Protein AF-W1Y3B0-F1 (afdb_monomer_lite)

Organism: NCBI:txid408170

Foldseek 3Di:
DCCCVPPLVVQLVVCVVVVADSVLSNQQSVLVCLLPDPQVQLCVQQNPPSSNVSNVLSVVCVVVVGRRDPVSVVSVVVSVVVCVVSVNPSPPDD

Radius of gyration: 13.0 Å; chains: 1; bounding box: 30×25×32 Å

InterPro domains:
  IPR002736 Triphosphoribosyl-dephospho-CoA protein [PF01874] (1-94)
  IPR002736 Triphosphoribosyl-dephospho-CoA protein [PTHR30201] (1-94)

Structure (mmCIF, N/CA/C/O backbone):
data_AF-W1Y3B0-F1
#
_entry.id   AF-W1Y3B0-F1
#
loop_
_atom_site.group_PDB
_atom_site.id
_atom_site.type_symbol
_atom_site.label_atom_id
_atom_site.label_alt_id
_atom_site.label_comp_id
_atom_site.label_asym_id
_atom_site.label_entity_id
_atom_site.label_seq_id
_atom_site.pdbx_PDB_ins_code
_atom_site.Cartn_x
_atom_site.Cartn_y
_atom_site.Cartn_z
_atom_site.occupancy
_atom_site.B_iso_or_equiv
_atom_site.auth_seq_id
_atom_site.auth_comp_id
_atom_site.auth_asym_id
_atom_site.auth_atom_id
_atom_site.pdbx_PDB_model_num
ATOM 1 N N . TYR A 1 1 ? -3.983 15.580 -9.452 1.00 55.81 1 TYR A N 1
ATOM 2 C CA . TYR A 1 1 ? -4.046 14.566 -8.378 1.00 55.81 1 TYR A CA 1
ATOM 3 C C . TYR A 1 1 ? -5.414 13.863 -8.285 1.00 55.81 1 TYR A C 1
ATOM 5 O O . TYR A 1 1 ? -5.994 13.825 -7.207 1.00 55.81 1 TYR A O 1
ATOM 13 N N . PRO A 1 2 ? -5.956 13.270 -9.367 1.00 67.12 2 PRO A N 1
ATOM 14 C CA . PRO A 1 2 ? -7.253 12.583 -9.298 1.00 67.12 2 PRO A CA 1
ATOM 15 C C . PRO A 1 2 ? -7.208 11.284 -8.474 1.00 67.12 2 PRO A C 1
ATOM 17 O O . PRO A 1 2 ? -8.147 11.016 -7.741 1.00 67.12 2 PRO A O 1
ATOM 20 N N . LEU A 1 3 ? -6.109 10.516 -8.519 1.00 68.75 3 LEU A N 1
ATOM 21 C CA . LEU A 1 3 ? -5.966 9.264 -7.752 1.00 68.75 3 LEU A CA 1
ATOM 22 C C . LEU A 1 3 ? -6.043 9.483 -6.233 1.00 68.75 3 LEU A C 1
ATOM 24 O O . LEU A 1 3 ? -6.725 8.745 -5.527 1.00 68.75 3 LEU A O 1
ATOM 28 N N . VAL A 1 4 ? -5.390 10.535 -5.736 1.00 70.25 4 VAL A N 1
ATOM 29 C CA . VAL A 1 4 ? -5.390 10.855 -4.302 1.00 70.25 4 VAL A CA 1
ATOM 30 C C . VAL A 1 4 ? -6.779 11.294 -3.837 1.00 70.25 4 VAL A C 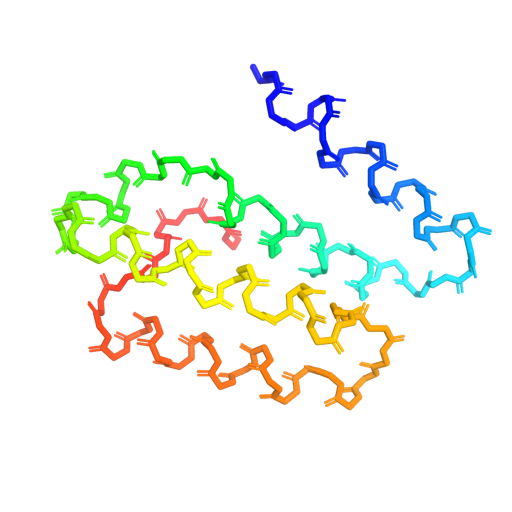1
ATOM 32 O O . VAL A 1 4 ? -7.265 10.819 -2.818 1.00 70.25 4 VAL A O 1
ATOM 35 N N . ILE A 1 5 ? -7.433 12.169 -4.603 1.00 70.50 5 ILE A N 1
ATOM 36 C CA . ILE A 1 5 ? -8.725 12.759 -4.226 1.00 70.50 5 ILE A CA 1
ATOM 37 C C . ILE A 1 5 ? -9.872 11.753 -4.384 1.00 70.50 5 ILE A C 1
ATOM 39 O O . ILE A 1 5 ? -10.762 11.716 -3.542 1.00 70.50 5 ILE A O 1
ATOM 43 N N . ASN A 1 6 ? -9.851 10.928 -5.433 1.00 77.38 6 ASN A N 1
ATOM 44 C CA . ASN A 1 6 ? -10.971 10.044 -5.761 1.00 77.38 6 ASN A CA 1
ATOM 45 C C . ASN A 1 6 ? -10.858 8.650 -5.136 1.00 77.38 6 ASN A C 1
ATOM 47 O O . ASN A 1 6 ? -11.875 7.975 -5.009 1.00 77.38 6 ASN A O 1
ATOM 51 N N . HIS A 1 7 ? -9.650 8.204 -4.773 1.00 79.19 7 HIS A N 1
ATOM 52 C CA . HIS A 1 7 ? -9.435 6.848 -4.260 1.00 79.19 7 HIS A CA 1
ATOM 53 C C . HIS A 1 7 ? -8.754 6.845 -2.894 1.00 79.19 7 HIS A C 1
ATOM 55 O O . HIS A 1 7 ? -9.324 6.317 -1.946 1.00 79.19 7 HIS A O 1
ATOM 61 N N . ALA A 1 8 ? -7.581 7.468 -2.761 1.00 83.12 8 ALA A N 1
ATOM 62 C CA . ALA A 1 8 ? -6.797 7.358 -1.529 1.00 83.12 8 ALA A CA 1
ATOM 63 C C . ALA A 1 8 ? -7.467 8.032 -0.321 1.00 83.12 8 ALA A C 1
ATOM 65 O O . ALA A 1 8 ? -7.610 7.415 0.729 1.00 83.12 8 ALA A O 1
ATOM 66 N N . LEU A 1 9 ? -7.914 9.283 -0.467 1.00 85.19 9 LEU A N 1
ATOM 67 C CA . LEU A 1 9 ? -8.521 10.033 0.632 1.00 85.19 9 LEU A CA 1
ATOM 68 C C . LEU A 1 9 ? -9.869 9.436 1.086 1.00 85.19 9 LEU A C 1
ATOM 70 O O . LEU A 1 9 ? -10.030 9.237 2.290 1.00 85.19 9 L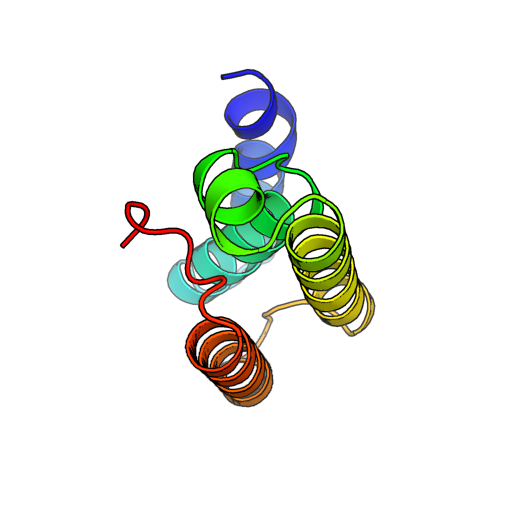EU A O 1
ATOM 74 N N . PRO A 1 10 ? -10.819 9.092 0.191 1.00 89.69 10 PRO A N 1
ATOM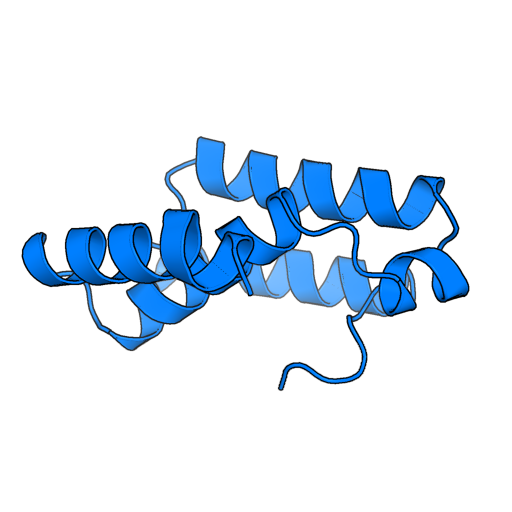 75 C CA . PRO A 1 10 ? -12.052 8.419 0.599 1.00 89.69 10 PRO A CA 1
ATOM 76 C C . PRO A 1 10 ? -11.797 7.072 1.280 1.00 89.69 10 PRO A C 1
ATOM 78 O O . PRO A 1 10 ? -12.468 6.749 2.259 1.00 89.69 10 PRO A O 1
ATOM 81 N N . HIS A 1 11 ? -10.813 6.305 0.799 1.00 90.25 11 HIS A N 1
ATOM 82 C CA . HIS A 1 11 ? -10.441 5.020 1.393 1.00 90.25 11 HIS A CA 1
ATOM 83 C C . HIS A 1 11 ? -9.877 5.197 2.804 1.00 90.25 11 HIS A C 1
ATOM 85 O O . HIS A 1 11 ? -10.371 4.577 3.740 1.00 90.25 11 HIS A O 1
ATOM 91 N N . TYR A 1 12 ? -8.932 6.121 2.981 1.00 93.06 12 TYR A N 1
ATOM 92 C CA . TYR A 1 12 ? -8.368 6.458 4.287 1.00 93.06 12 TYR A CA 1
ATOM 93 C C . TYR A 1 12 ? -9.443 6.885 5.294 1.00 93.06 12 TYR A C 1
ATOM 95 O O . TYR A 1 12 ? -9.513 6.344 6.395 1.00 93.06 12 TYR A O 1
ATOM 103 N N . LEU A 1 13 ? -10.324 7.812 4.902 1.00 92.50 13 LEU A N 1
ATOM 104 C CA . LEU A 1 13 ? -11.413 8.283 5.763 1.00 92.50 13 LEU A CA 1
ATOM 105 C C . LEU A 1 13 ? -12.384 7.155 6.131 1.00 92.50 13 LEU A C 1
ATOM 107 O O . LEU A 1 13 ? -12.831 7.094 7.271 1.00 92.50 13 LEU A O 1
ATOM 111 N N . THR A 1 14 ? -12.668 6.244 5.198 1.00 93.44 14 THR A N 1
ATOM 112 C CA . THR A 1 14 ? -13.516 5.070 5.459 1.00 93.44 14 THR A CA 1
ATOM 113 C C . THR A 1 14 ? -12.899 4.157 6.519 1.00 93.44 14 THR A C 1
ATOM 115 O O . THR A 1 14 ? -13.604 3.679 7.402 1.00 93.44 14 THR A O 1
ATOM 118 N N . LEU A 1 15 ? -11.585 3.929 6.468 1.00 93.75 15 LEU A N 1
ATOM 119 C CA . LEU A 1 15 ? -10.889 3.105 7.459 1.00 93.75 15 LEU A CA 1
ATOM 120 C C . LEU A 1 15 ? -10.866 3.761 8.844 1.00 93.75 15 LEU A C 1
ATOM 122 O O . LEU A 1 15 ? -11.057 3.078 9.849 1.00 93.75 15 LEU A O 1
ATOM 126 N N . LEU A 1 16 ? -10.682 5.082 8.900 1.00 95.12 16 LEU A N 1
ATOM 127 C CA . LEU A 1 16 ? -10.774 5.826 10.157 1.00 95.12 16 LEU A CA 1
ATOM 128 C C . LEU A 1 16 ? -12.183 5.766 10.760 1.00 95.12 16 LEU A C 1
ATOM 1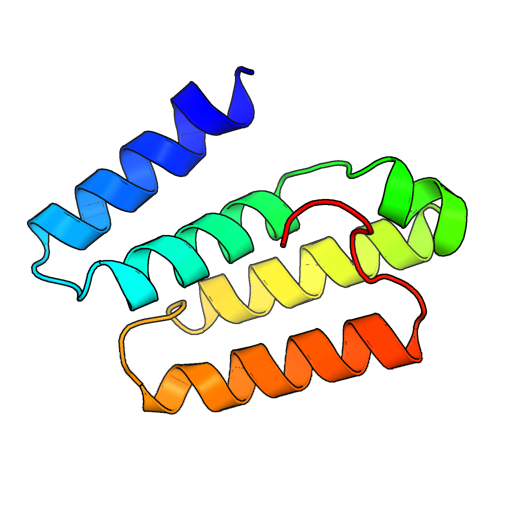30 O O . LEU A 1 16 ? -12.316 5.577 11.966 1.00 95.12 16 LEU A O 1
ATOM 134 N N . ASP A 1 17 ? -13.227 5.888 9.937 1.00 94.94 17 ASP A N 1
ATOM 135 C CA . ASP A 1 17 ? -14.627 5.776 10.378 1.00 94.94 17 ASP A CA 1
ATOM 136 C C . ASP A 1 17 ? -14.949 4.372 10.925 1.00 94.94 17 ASP A C 1
ATOM 138 O O . ASP A 1 17 ? -15.725 4.214 11.864 1.00 94.94 17 ASP A O 1
ATOM 142 N N . GLN A 1 18 ? -14.263 3.346 10.414 1.00 92.81 18 GLN A N 1
ATOM 143 C CA . GLN A 1 18 ? -14.312 1.976 10.937 1.00 92.81 18 GLN A CA 1
ATOM 144 C C . GLN A 1 18 ? -13.522 1.783 12.246 1.00 92.81 18 GLN A C 1
ATOM 146 O O . GLN A 1 18 ? -13.512 0.681 12.797 1.00 92.81 18 GLN A O 1
ATOM 151 N N . GLY A 1 19 ? -12.869 2.830 12.759 1.00 93.50 19 GLY A N 1
ATOM 152 C CA . GLY A 1 19 ? -12.076 2.790 13.986 1.00 93.50 19 GLY A CA 1
ATOM 153 C C . GLY A 1 19 ? -10.695 2.161 13.814 1.00 93.50 19 GLY A C 1
ATOM 154 O O . GLY A 1 19 ? -10.089 1.760 14.810 1.00 93.50 19 GLY A O 1
ATOM 155 N N . LEU A 1 20 ? -10.197 2.048 12.576 1.00 94.56 20 LEU A N 1
ATOM 156 C CA . LEU A 1 20 ? -8.841 1.572 12.334 1.00 94.56 20 LEU A CA 1
ATOM 157 C C . LEU A 1 20 ? -7.824 2.593 12.851 1.00 94.56 20 LEU A C 1
ATOM 159 O O . LEU A 1 20 ? -8.025 3.806 12.760 1.00 94.56 20 LEU A O 1
ATOM 163 N N . ASP A 1 21 ? -6.705 2.084 13.357 1.00 94.81 21 ASP A N 1
ATOM 164 C CA . ASP A 1 21 ? -5.572 2.921 13.720 1.00 94.81 21 ASP A CA 1
ATOM 165 C C . ASP A 1 21 ? -5.098 3.764 12.510 1.00 94.81 21 ASP A C 1
ATOM 167 O O . ASP A 1 21 ? -4.946 3.219 11.408 1.00 94.81 21 ASP A O 1
ATOM 171 N N . PRO A 1 22 ? -4.862 5.081 12.677 1.00 93.38 22 PRO A N 1
ATOM 172 C CA . PRO A 1 22 ? -4.466 5.956 11.577 1.00 93.38 22 PRO A CA 1
ATOM 173 C C . PRO A 1 22 ? -3.196 5.525 10.840 1.00 93.38 22 PRO A C 1
ATOM 175 O O . PRO A 1 22 ? -3.113 5.713 9.627 1.00 93.38 22 PRO A O 1
ATOM 178 N N . GLU A 1 23 ? -2.219 4.935 11.530 1.00 92.50 23 GLU A N 1
ATOM 179 C CA . GLU A 1 23 ? -0.988 4.455 10.903 1.00 92.50 23 GLU A CA 1
ATOM 180 C C . GLU A 1 23 ? -1.288 3.266 9.985 1.00 92.50 23 GLU A C 1
ATOM 182 O O . GLU A 1 23 ? -0.885 3.253 8.821 1.00 92.50 23 GLU A O 1
ATOM 187 N N . LEU A 1 24 ? -2.090 2.310 10.458 1.00 92.56 24 LEU A N 1
ATOM 188 C CA . LEU A 1 24 ? -2.524 1.169 9.646 1.00 92.56 24 LEU A CA 1
ATOM 189 C C . LEU A 1 24 ? -3.377 1.613 8.450 1.00 92.56 24 LEU A C 1
ATOM 191 O O . LEU A 1 24 ? -3.202 1.107 7.340 1.00 92.56 24 LEU A O 1
ATOM 195 N N . ALA A 1 25 ? -4.255 2.598 8.648 1.00 93.56 25 ALA A N 1
ATOM 196 C CA . ALA A 1 25 ? -5.069 3.170 7.582 1.00 93.56 25 ALA A CA 1
ATOM 197 C C . ALA A 1 25 ? -4.217 3.881 6.514 1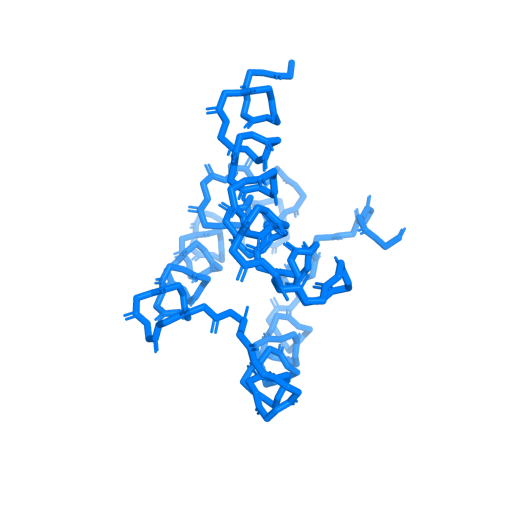.00 93.56 25 ALA A C 1
ATOM 199 O O . ALA A 1 25 ? -4.504 3.759 5.319 1.00 93.56 25 ALA A O 1
ATOM 200 N N . LEU A 1 26 ? -3.153 4.588 6.911 1.00 91.94 26 LEU A N 1
ATOM 201 C CA . LEU A 1 26 ? -2.203 5.207 5.982 1.00 91.94 26 LEU A CA 1
ATOM 202 C C . LEU A 1 26 ? -1.448 4.156 5.166 1.00 91.94 26 LEU A C 1
ATOM 204 O O . LEU A 1 26 ? -1.342 4.298 3.948 1.00 91.94 26 LEU A O 1
ATOM 208 N N . LEU A 1 27 ? -0.968 3.089 5.809 1.00 91.69 27 LEU A N 1
ATOM 209 C CA . LEU A 1 27 ? -0.253 2.006 5.130 1.00 91.69 27 LEU A CA 1
ATOM 210 C C . LEU A 1 27 ? -1.151 1.265 4.130 1.00 91.69 27 LEU A C 1
ATOM 212 O O . LEU A 1 27 ? -0.730 1.012 3.002 1.00 91.69 27 LEU A O 1
ATOM 216 N N . ASP A 1 28 ? -2.405 0.983 4.488 1.00 92.75 28 ASP A N 1
ATOM 217 C CA . ASP A 1 28 ? -3.373 0.381 3.563 1.00 92.75 28 ASP A CA 1
ATOM 218 C C . ASP A 1 28 ? -3.695 1.304 2.377 1.00 92.75 28 ASP A C 1
ATOM 220 O O . ASP A 1 28 ? -3.811 0.872 1.230 1.00 92.75 28 ASP A O 1
ATOM 224 N N . THR A 1 29 ? -3.790 2.607 2.640 1.00 91.38 29 THR A N 1
ATOM 225 C CA . THR A 1 29 ? -4.028 3.620 1.606 1.00 91.38 29 THR A CA 1
ATOM 226 C C . THR A 1 29 ? -2.833 3.757 0.661 1.00 91.38 29 THR A C 1
ATOM 228 O O . THR A 1 29 ? -3.009 3.902 -0.551 1.00 91.38 29 THR A O 1
ATOM 231 N N . LEU A 1 30 ? -1.608 3.667 1.182 1.00 89.25 30 LEU A N 1
ATOM 232 C CA . LEU A 1 30 ? -0.394 3.630 0.372 1.00 89.25 30 LEU A CA 1
ATOM 233 C C . LEU A 1 30 ? -0.370 2.385 -0.523 1.00 89.25 30 LEU A C 1
ATOM 235 O O . LEU A 1 30 ? -0.055 2.484 -1.708 1.00 89.25 30 LEU A O 1
ATOM 239 N N . LEU A 1 31 ? -0.773 1.232 0.010 1.00 90.19 31 LEU A N 1
ATOM 240 C CA . LEU A 1 31 ? -0.890 -0.012 -0.744 1.00 90.19 31 LEU A CA 1
ATOM 241 C C . LEU A 1 31 ? -1.910 0.114 -1.896 1.00 90.19 31 LEU A C 1
ATOM 243 O O . LEU A 1 31 ? -1.630 -0.294 -3.024 1.00 90.19 31 LEU A O 1
ATOM 247 N N . LEU A 1 32 ? -3.060 0.758 -1.650 1.00 90.94 32 LEU A N 1
ATOM 248 C CA . LEU A 1 32 ? -4.051 1.093 -2.684 1.00 90.94 32 LEU A CA 1
ATOM 249 C C . LEU A 1 32 ? -3.465 1.988 -3.781 1.00 90.94 32 LEU A C 1
ATOM 251 O O . LEU A 1 32 ? -3.711 1.768 -4.973 1.00 90.94 32 LEU A O 1
ATOM 255 N N . LEU A 1 33 ? -2.669 2.985 -3.398 1.00 88.00 33 LEU A N 1
ATOM 256 C CA . LEU A 1 33 ? -1.971 3.837 -4.354 1.00 88.00 33 LEU A CA 1
ATOM 257 C C . LEU A 1 33 ? -0.955 3.037 -5.173 1.00 88.00 33 LEU A C 1
ATOM 259 O O . LEU A 1 33 ? -0.938 3.177 -6.388 1.00 88.00 33 LEU A O 1
ATOM 263 N N . MET A 1 34 ? -0.167 2.153 -4.564 1.00 86.56 34 MET A N 1
ATOM 264 C CA . MET A 1 34 ? 0.787 1.304 -5.292 1.00 86.56 34 MET A CA 1
ATOM 265 C C . MET A 1 34 ? 0.098 0.338 -6.268 1.00 86.56 34 MET A C 1
ATOM 267 O O . MET A 1 34 ? 0.612 0.097 -7.358 1.00 86.56 34 MET A O 1
ATOM 271 N N . ALA A 1 35 ? -1.088 -0.172 -5.922 1.00 88.38 35 ALA A N 1
ATOM 272 C CA . ALA A 1 35 ? -1.875 -1.049 -6.790 1.00 88.38 35 ALA A CA 1
ATOM 273 C C . ALA A 1 35 ? -2.452 -0.333 -8.026 1.00 88.38 35 ALA A C 1
ATOM 275 O O . ALA A 1 35 ? -2.701 -0.966 -9.051 1.00 88.38 35 ALA A O 1
ATOM 276 N N . THR A 1 36 ? -2.686 0.979 -7.935 1.00 82.62 36 THR A N 1
ATOM 277 C CA . THR A 1 36 ? -3.401 1.760 -8.962 1.00 82.62 36 THR A CA 1
ATOM 278 C C . THR A 1 36 ? -2.516 2.750 -9.711 1.00 82.62 36 THR A C 1
ATOM 280 O O . THR A 1 36 ? -2.842 3.145 -10.832 1.00 82.62 36 THR A O 1
ATOM 283 N N . ASN A 1 37 ? -1.396 3.163 -9.122 1.00 76.12 37 ASN A N 1
ATOM 284 C CA . ASN A 1 37 ? -0.530 4.174 -9.695 1.00 76.12 37 ASN A CA 1
ATOM 285 C C . ASN A 1 37 ? 0.407 3.562 -10.739 1.00 76.12 37 ASN A C 1
ATOM 287 O O . ASN A 1 37 ? 1.059 2.541 -10.514 1.00 76.12 37 ASN A O 1
ATOM 291 N N . GLY A 1 38 ? 0.505 4.222 -11.889 1.00 67.12 38 GLY A N 1
ATOM 292 C CA . GLY A 1 38 ? 1.532 3.952 -12.888 1.00 67.12 38 GLY A CA 1
ATOM 293 C C . GLY A 1 38 ? 2.811 4.694 -12.528 1.00 67.12 38 GLY A C 1
ATOM 294 O O . GLY A 1 38 ? 3.187 5.619 -13.244 1.00 67.12 38 GLY A O 1
ATOM 295 N N . ASP A 1 39 ? 3.426 4.357 -11.391 1.00 69.94 39 ASP A N 1
ATOM 296 C CA . ASP A 1 39 ? 4.612 5.060 -10.901 1.00 69.94 39 ASP A CA 1
ATOM 297 C C . ASP A 1 39 ? 5.730 5.017 -11.959 1.00 69.94 39 ASP A C 1
ATOM 299 O O . ASP A 1 39 ? 6.295 3.966 -12.275 1.00 69.94 39 ASP A O 1
ATOM 303 N N . THR A 1 40 ? 6.043 6.179 -12.533 1.00 61.47 40 THR A N 1
ATOM 304 C CA . THR A 1 40 ? 7.050 6.326 -13.587 1.00 61.47 40 THR A CA 1
ATOM 305 C C . THR A 1 40 ? 8.471 6.076 -13.081 1.00 61.47 40 THR A C 1
ATOM 307 O O . THR A 1 40 ? 9.340 5.687 -13.864 1.00 61.47 40 THR A O 1
ATOM 310 N N . ASN A 1 41 ? 8.731 6.240 -11.780 1.00 68.06 41 ASN A N 1
ATOM 311 C CA . ASN A 1 41 ? 10.015 5.893 -11.168 1.00 68.06 41 ASN A CA 1
ATOM 312 C C . ASN A 1 41 ? 10.176 4.372 -11.085 1.00 68.06 41 ASN A C 1
ATOM 314 O O . ASN A 1 41 ? 11.241 3.845 -11.404 1.00 68.06 41 ASN A O 1
ATOM 318 N N . VAL A 1 42 ? 9.104 3.653 -10.751 1.00 70.44 42 VAL A N 1
ATOM 319 C CA . VAL A 1 42 ? 9.096 2.183 -10.793 1.00 70.44 42 VAL A CA 1
ATOM 320 C C . VAL A 1 42 ? 9.196 1.694 -12.238 1.00 70.44 42 VAL A C 1
ATOM 322 O O . VAL A 1 42 ? 9.995 0.806 -12.531 1.00 70.44 42 VAL A O 1
ATOM 325 N N . ALA A 1 43 ? 8.461 2.311 -13.167 1.00 70.44 43 ALA A N 1
ATOM 326 C CA . ALA A 1 43 ? 8.509 1.961 -14.585 1.00 70.44 43 ALA A CA 1
ATOM 327 C C . ALA A 1 43 ? 9.890 2.207 -15.218 1.00 70.44 43 ALA A C 1
ATOM 329 O O . ALA A 1 43 ? 10.323 1.428 -16.061 1.00 70.44 43 ALA A O 1
ATOM 330 N N . SER A 1 44 ? 10.606 3.260 -14.816 1.00 71.81 44 SER A N 1
ATOM 331 C CA . SER A 1 44 ? 11.949 3.550 -15.341 1.00 71.81 44 SER A CA 1
ATOM 332 C C . SER A 1 44 ? 13.029 2.607 -14.801 1.00 71.81 44 SER A C 1
ATOM 334 O O . SER A 1 44 ? 13.979 2.311 -15.522 1.00 71.81 44 SER A O 1
ATOM 336 N N . ARG A 1 45 ? 12.883 2.093 -13.571 1.00 76.69 45 ARG A N 1
ATOM 337 C CA . ARG A 1 45 ? 13.832 1.139 -12.962 1.00 76.69 45 ARG A CA 1
ATOM 338 C C . ARG A 1 45 ? 13.541 -0.316 -13.316 1.00 76.69 45 ARG A C 1
ATOM 340 O O . ARG A 1 45 ? 14.455 -1.073 -13.622 1.00 76.69 45 ARG A O 1
ATOM 347 N N . GLY A 1 46 ? 12.271 -0.698 -13.257 1.00 74.31 46 GLY A N 1
ATOM 348 C CA . GLY A 1 46 ? 11.800 -2.072 -13.427 1.00 74.31 46 GLY A CA 1
ATOM 349 C C . GLY A 1 46 ? 11.201 -2.387 -14.791 1.00 74.31 46 GLY A C 1
ATOM 350 O O . GLY A 1 46 ? 10.782 -3.522 -15.033 1.00 74.31 46 GLY A O 1
ATOM 351 N N . GLY A 1 47 ? 11.085 -1.387 -15.664 1.00 83.81 47 GLY A N 1
ATOM 352 C CA . GLY A 1 47 ? 10.280 -1.495 -16.871 1.00 83.81 47 GLY A CA 1
ATOM 353 C C . GLY A 1 47 ? 8.793 -1.704 -16.564 1.00 83.81 47 GLY A C 1
ATOM 354 O O . GLY A 1 47 ? 8.330 -1.733 -15.422 1.00 83.81 47 GLY A O 1
ATOM 355 N N . GLU A 1 48 ? 8.027 -1.932 -17.624 1.00 83.88 48 GLU A N 1
ATOM 356 C CA . GLU A 1 48 ? 6.601 -2.258 -17.534 1.00 83.88 48 GLU A CA 1
ATOM 357 C C . GLU A 1 48 ? 6.348 -3.575 -16.765 1.00 83.88 48 GLU A C 1
ATOM 359 O O . GLU A 1 48 ? 5.319 -3.748 -16.114 1.00 83.88 48 GLU A O 1
ATOM 364 N N . GLY A 1 49 ? 7.305 -4.511 -16.812 1.00 85.50 49 GLY A N 1
ATOM 365 C CA . GLY A 1 49 ? 7.259 -5.765 -16.057 1.00 85.50 49 GLY A CA 1
ATOM 366 C C . GLY A 1 49 ? 7.319 -5.547 -14.546 1.00 85.50 49 GLY A C 1
ATOM 367 O O . GLY A 1 49 ? 6.479 -6.088 -13.829 1.00 85.50 49 GLY A O 1
ATOM 368 N N . GLY A 1 50 ? 8.258 -4.722 -14.075 1.00 86.88 50 GLY A N 1
ATOM 369 C CA . GLY A 1 50 ? 8.385 -4.369 -12.663 1.00 86.88 50 GLY A CA 1
ATOM 370 C C . GLY A 1 50 ? 7.175 -3.602 -12.138 1.00 86.88 50 GLY A C 1
ATOM 371 O O . GLY A 1 50 ? 6.659 -3.935 -11.075 1.00 86.88 50 GLY A O 1
ATOM 372 N N . LEU A 1 51 ? 6.650 -2.655 -12.923 1.00 86.06 51 LEU A N 1
ATOM 373 C CA . LEU A 1 51 ? 5.431 -1.928 -12.563 1.00 86.06 51 LEU A CA 1
ATOM 374 C C . LEU A 1 51 ? 4.220 -2.866 -12.425 1.00 86.06 51 LEU A C 1
ATOM 376 O O . LEU A 1 51 ? 3.507 -2.809 -11.426 1.00 86.06 51 LEU A O 1
ATOM 380 N N . ARG A 1 52 ? 4.010 -3.777 -13.386 1.00 88.94 52 ARG A N 1
ATOM 381 C CA . ARG A 1 52 ? 2.915 -4.762 -13.314 1.00 88.94 52 ARG A CA 1
ATOM 382 C C . ARG A 1 52 ? 3.061 -5.727 -12.145 1.00 88.94 52 ARG A C 1
ATOM 384 O O . ARG A 1 52 ? 2.051 -6.164 -11.597 1.00 88.94 52 ARG A O 1
ATOM 391 N N . TRP A 1 53 ? 4.290 -6.112 -11.809 1.00 91.00 53 TRP A N 1
ATOM 392 C CA . TRP A 1 53 ? 4.548 -6.955 -10.647 1.00 91.00 53 TRP A CA 1
ATOM 393 C C . TRP A 1 53 ? 4.183 -6.212 -9.356 1.00 91.00 53 TRP A C 1
ATOM 395 O O . TRP A 1 53 ? 3.379 -6.727 -8.587 1.00 91.00 53 TRP A O 1
ATOM 405 N N . LEU A 1 54 ? 4.655 -4.970 -9.186 1.00 90.00 54 LEU A N 1
ATOM 406 C CA . LEU A 1 54 ? 4.342 -4.135 -8.021 1.00 90.00 54 LEU A CA 1
ATOM 407 C C . LEU A 1 54 ? 2.827 -3.979 -7.828 1.00 90.00 54 LEU A C 1
ATOM 409 O O . LEU A 1 54 ? 2.306 -4.232 -6.744 1.00 90.00 54 LEU A O 1
ATOM 413 N N . GLN A 1 55 ? 2.116 -3.609 -8.899 1.00 90.12 55 GLN A N 1
ATOM 414 C CA . GLN A 1 55 ? 0.665 -3.415 -8.866 1.00 90.12 55 GLN A CA 1
ATOM 415 C C . GLN A 1 55 ? -0.072 -4.696 -8.463 1.00 90.12 55 GLN A C 1
ATOM 417 O O . GLN A 1 55 ? -1.011 -4.656 -7.669 1.00 90.12 55 GLN A O 1
ATOM 422 N N . ARG A 1 56 ? 0.373 -5.847 -8.981 1.00 91.81 56 ARG A N 1
ATOM 423 C CA . ARG A 1 56 ? -0.223 -7.154 -8.688 1.00 91.81 56 ARG A CA 1
ATOM 424 C C . ARG A 1 56 ? -0.009 -7.578 -7.242 1.00 91.81 56 ARG A C 1
ATOM 426 O O . ARG A 1 56 ? -0.952 -8.064 -6.620 1.00 91.81 56 ARG A O 1
ATOM 433 N N . GLU A 1 57 ? 1.196 -7.418 -6.711 1.00 92.12 57 GLU A N 1
ATOM 434 C CA . GLU A 1 57 ? 1.487 -7.785 -5.323 1.00 92.12 57 GLU A CA 1
ATOM 435 C C . GLU A 1 57 ? 0.734 -6.878 -4.343 1.00 92.12 57 GLU A C 1
ATOM 437 O O . GLU A 1 57 ? 0.067 -7.374 -3.433 1.00 92.12 57 GLU A O 1
ATOM 442 N N . ALA A 1 58 ? 0.712 -5.564 -4.594 1.00 91.44 58 ALA A N 1
ATOM 443 C CA . ALA A 1 58 ? -0.086 -4.626 -3.807 1.00 91.44 58 ALA A CA 1
ATOM 444 C C . ALA A 1 58 ? -1.586 -4.979 -3.848 1.00 91.44 58 ALA A C 1
ATOM 446 O O . ALA A 1 58 ? -2.252 -5.031 -2.813 1.00 91.44 58 ALA A O 1
ATOM 447 N N . GLN A 1 59 ? -2.120 -5.312 -5.029 1.00 91.94 59 GLN A N 1
ATOM 448 C CA . GLN A 1 59 ? -3.510 -5.749 -5.169 1.00 91.94 59 GLN A CA 1
ATOM 449 C C . GLN A 1 59 ? -3.784 -7.078 -4.450 1.00 91.94 59 GLN A C 1
ATOM 451 O O . GLN A 1 59 ? -4.851 -7.248 -3.862 1.00 91.94 59 GLN A O 1
ATOM 456 N N . THR A 1 60 ? -2.825 -8.003 -4.454 1.00 92.81 60 THR A N 1
ATOM 457 C CA . THR A 1 60 ? -2.933 -9.289 -3.752 1.00 92.81 60 THR A CA 1
ATOM 458 C C . THR A 1 60 ? -3.018 -9.085 -2.240 1.00 92.81 60 THR A C 1
ATOM 460 O O . THR A 1 60 ? -3.824 -9.736 -1.577 1.00 92.81 60 THR A O 1
ATOM 463 N N . LEU A 1 61 ? -2.238 -8.157 -1.685 1.00 91.19 61 LEU A N 1
ATOM 464 C CA . LEU A 1 61 ? -2.305 -7.800 -0.267 1.00 91.19 61 LEU A CA 1
ATOM 465 C C . LEU A 1 61 ? -3.646 -7.147 0.105 1.00 91.19 61 LEU A C 1
ATOM 467 O O . LEU A 1 61 ? -4.253 -7.535 1.103 1.00 91.19 61 LEU A O 1
ATOM 471 N N . LEU A 1 62 ? -4.175 -6.251 -0.735 1.00 91.44 62 LEU A N 1
ATOM 472 C CA . LEU A 1 62 ? -5.515 -5.676 -0.538 1.00 91.44 62 LEU A CA 1
ATOM 473 C C . LEU A 1 62 ? -6.610 -6.754 -0.572 1.00 91.44 62 LEU A C 1
ATOM 475 O O . LEU A 1 62 ? -7.514 -6.747 0.260 1.00 91.44 62 LEU A O 1
ATOM 479 N N . GLN A 1 63 ? -6.517 -7.719 -1.494 1.00 91.19 63 GLN A N 1
ATOM 480 C CA . GLN A 1 63 ? -7.469 -8.835 -1.598 1.00 91.19 63 GLN A CA 1
ATOM 481 C C . GLN A 1 63 ? -7.421 -9.789 -0.397 1.00 91.19 63 GLN A C 1
ATOM 483 O O . GLN A 1 63 ? -8.432 -10.410 -0.076 1.00 91.19 63 GLN A O 1
ATOM 488 N N . LYS A 1 64 ? -6.278 -9.890 0.290 1.00 89.25 64 LYS A N 1
ATOM 489 C CA . LYS A 1 64 ? -6.135 -10.662 1.537 1.00 89.25 64 LYS A CA 1
ATOM 490 C C . LYS A 1 64 ? -6.747 -9.971 2.762 1.00 89.25 64 LYS A C 1
ATOM 492 O O . LYS A 1 64 ? -6.742 -10.558 3.838 1.00 89.25 64 LYS A O 1
ATOM 497 N N . GLY A 1 65 ? -7.294 -8.766 2.599 1.00 88.12 65 GLY A N 1
ATOM 498 C CA . GLY A 1 65 ? -7.922 -7.986 3.666 1.00 88.12 65 GLY A CA 1
ATOM 499 C C . GLY A 1 65 ? -7.275 -6.622 3.891 1.00 88.12 65 GLY A C 1
ATOM 500 O O . GLY A 1 65 ? -7.860 -5.796 4.595 1.00 88.12 65 GLY A O 1
ATOM 501 N N . GLY A 1 66 ? -6.128 -6.358 3.255 1.00 90.69 66 GLY A N 1
ATOM 502 C CA . GLY A 1 66 ? -5.352 -5.142 3.471 1.00 90.69 66 GLY A CA 1
ATOM 503 C C . GLY A 1 66 ? -4.646 -5.134 4.826 1.00 90.69 66 GLY A C 1
ATOM 504 O O . GLY A 1 66 ? -4.452 -6.176 5.448 1.00 90.69 66 GLY A O 1
ATOM 505 N N . ILE A 1 67 ? -4.261 -3.948 5.288 1.00 92.00 67 ILE A N 1
ATOM 506 C CA . ILE A 1 67 ? -3.635 -3.749 6.598 1.00 92.00 67 ILE A CA 1
ATOM 507 C C . ILE A 1 67 ? -4.724 -3.381 7.608 1.00 92.00 67 ILE A C 1
ATOM 509 O O . ILE A 1 67 ? -5.321 -2.305 7.527 1.00 92.00 67 ILE A O 1
ATOM 513 N N . ARG A 1 68 ? -5.028 -4.284 8.545 1.00 91.50 68 ARG A N 1
ATOM 514 C CA . ARG A 1 68 ? -6.084 -4.091 9.561 1.00 91.50 68 ARG A CA 1
ATOM 515 C C . ARG A 1 68 ? -5.566 -4.253 10.980 1.00 91.50 68 ARG A C 1
ATOM 517 O O . ARG A 1 68 ? -6.131 -3.699 11.916 1.00 91.50 68 ARG A O 1
ATOM 524 N N . THR A 1 69 ? -4.486 -5.001 11.142 1.00 90.75 69 THR A N 1
ATOM 525 C CA . THR A 1 69 ? -3.862 -5.292 12.426 1.00 90.75 69 THR A CA 1
ATOM 526 C C . THR A 1 69 ? -2.344 -5.144 12.329 1.00 90.75 69 THR A C 1
ATOM 528 O O . THR A 1 69 ? -1.778 -5.253 11.239 1.00 90.75 69 THR A O 1
ATOM 531 N N . PRO A 1 70 ? -1.639 -4.973 13.461 1.00 88.50 70 PRO A N 1
ATOM 532 C CA . PRO A 1 70 ? -0.178 -4.960 13.465 1.00 88.50 70 PRO A CA 1
ATOM 533 C C . PRO A 1 70 ? 0.465 -6.245 12.921 1.00 88.50 70 PRO A C 1
ATOM 535 O O . PRO A 1 70 ? 1.597 -6.199 12.451 1.00 88.50 70 PRO A O 1
ATOM 538 N N . ALA A 1 71 ? -0.239 -7.383 12.959 1.00 88.88 71 ALA A N 1
ATOM 539 C CA . ALA A 1 71 ? 0.247 -8.638 12.383 1.00 88.88 71 ALA A CA 1
ATOM 540 C C . ALA A 1 71 ? 0.313 -8.586 10.845 1.00 88.88 71 ALA A C 1
ATOM 542 O O . ALA A 1 71 ? 1.171 -9.228 10.242 1.00 88.88 71 ALA A O 1
ATOM 543 N N . ASP A 1 72 ? -0.530 -7.771 10.202 1.00 89.50 72 ASP A N 1
ATOM 544 C CA . ASP A 1 72 ? -0.529 -7.620 8.742 1.00 89.50 72 ASP A CA 1
ATOM 545 C C . ASP A 1 72 ? 0.716 -6.871 8.235 1.00 89.50 72 ASP A C 1
ATOM 547 O O . ASP A 1 72 ? 1.089 -6.980 7.063 1.00 89.50 72 ASP A O 1
ATOM 551 N N . LEU A 1 73 ? 1.416 -6.159 9.128 1.00 89.19 73 LEU A N 1
ATOM 552 C CA . LEU A 1 73 ? 2.664 -5.464 8.814 1.00 89.19 73 LEU A CA 1
ATOM 553 C C . LEU A 1 73 ? 3.778 -6.422 8.394 1.00 89.19 73 LEU A C 1
ATOM 555 O O . LEU A 1 73 ? 4.680 -6.011 7.669 1.00 89.19 73 LEU A O 1
ATOM 559 N N . ASP A 1 74 ? 3.733 -7.689 8.804 1.00 90.56 74 ASP A N 1
ATOM 560 C CA . ASP A 1 74 ? 4.737 -8.665 8.384 1.00 90.56 74 ASP A CA 1
ATOM 561 C C . ASP A 1 74 ? 4.635 -8.968 6.884 1.00 90.56 74 ASP A C 1
ATOM 563 O O . ASP A 1 74 ? 5.662 -9.053 6.204 1.00 90.56 74 ASP A O 1
ATOM 567 N N . TYR A 1 75 ? 3.416 -9.013 6.336 1.00 89.00 75 TYR A N 1
ATOM 568 C CA . TYR A 1 75 ? 3.211 -9.126 4.891 1.00 89.00 75 TYR A CA 1
ATOM 569 C C . TYR A 1 75 ? 3.680 -7.870 4.155 1.00 89.00 75 TYR A C 1
ATOM 571 O O . TYR A 1 75 ? 4.315 -7.973 3.105 1.00 89.00 75 TYR A O 1
ATOM 579 N N . LEU A 1 76 ? 3.426 -6.687 4.723 1.00 89.19 76 LEU A N 1
ATOM 580 C CA . LEU A 1 76 ? 3.886 -5.425 4.147 1.00 89.19 76 LEU A CA 1
ATOM 581 C C . LEU A 1 76 ? 5.419 -5.334 4.128 1.00 89.19 76 LEU A C 1
ATOM 583 O O . LEU A 1 76 ? 6.002 -4.952 3.119 1.00 89.19 76 LEU A O 1
ATOM 587 N N . ARG A 1 77 ? 6.086 -5.745 5.213 1.00 90.06 77 ARG A N 1
ATOM 588 C CA . ARG A 1 77 ? 7.554 -5.813 5.302 1.00 90.06 77 ARG A CA 1
ATOM 589 C C . ARG A 1 77 ? 8.142 -6.817 4.319 1.00 90.06 77 ARG A C 1
ATOM 591 O O . ARG A 1 77 ? 9.221 -6.588 3.777 1.00 90.06 77 ARG A O 1
ATOM 598 N N . GLN A 1 78 ? 7.474 -7.952 4.109 1.00 91.19 78 GLN A N 1
ATOM 599 C CA . GLN A 1 78 ? 7.888 -8.902 3.082 1.00 91.19 78 GLN A CA 1
ATOM 600 C C . GLN A 1 78 ? 7.804 -8.267 1.692 1.00 91.19 78 GLN A C 1
ATOM 602 O O . GLN A 1 78 ? 8.779 -8.325 0.949 1.00 91.19 78 GLN A O 1
ATOM 607 N N . PHE A 1 79 ? 6.683 -7.625 1.374 1.00 90.62 79 PHE A N 1
ATOM 608 C CA . PHE A 1 79 ? 6.498 -6.940 0.100 1.00 90.62 79 PHE A CA 1
ATOM 609 C C . PHE A 1 79 ? 7.529 -5.822 -0.124 1.00 90.62 79 PHE A C 1
ATOM 611 O O . PHE A 1 79 ? 8.127 -5.750 -1.195 1.00 90.62 79 PHE A O 1
ATOM 618 N N . ASP A 1 80 ? 7.811 -5.001 0.891 1.00 88.94 80 ASP A N 1
ATOM 619 C CA . ASP A 1 80 ? 8.844 -3.959 0.823 1.00 88.94 80 ASP A CA 1
ATOM 620 C C . ASP A 1 80 ? 10.234 -4.543 0.517 1.00 88.94 80 ASP A C 1
ATOM 622 O O . ASP A 1 80 ? 10.938 -4.079 -0.383 1.00 88.94 80 ASP A O 1
ATOM 626 N N . ARG A 1 81 ? 10.599 -5.647 1.179 1.00 88.94 81 ARG A N 1
ATOM 627 C CA . ARG A 1 81 ? 11.849 -6.366 0.900 1.00 88.94 81 ARG A CA 1
ATOM 628 C C . ARG A 1 81 ? 11.913 -6.858 -0.545 1.00 88.94 81 ARG A C 1
ATOM 630 O O . ARG A 1 81 ? 12.933 -6.677 -1.204 1.00 88.94 81 ARG A O 1
ATOM 637 N N . GLU A 1 82 ? 10.829 -7.439 -1.055 1.00 90.12 82 GLU A N 1
ATOM 638 C CA . GLU A 1 82 ? 10.764 -7.919 -2.438 1.00 90.12 82 GLU A CA 1
ATOM 639 C C . GLU A 1 82 ? 10.871 -6.766 -3.453 1.00 90.12 82 GLU A C 1
ATOM 641 O O . GLU A 1 82 ? 11.504 -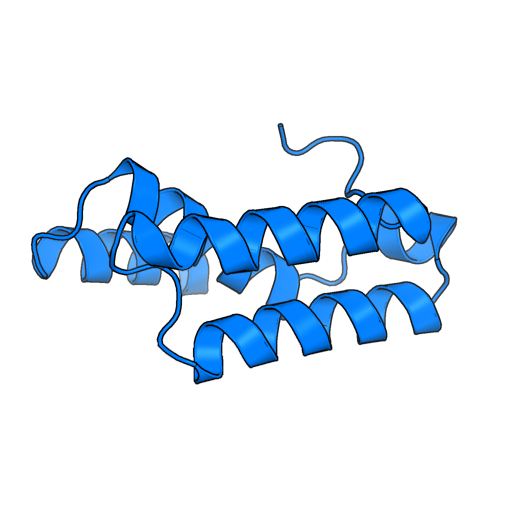6.934 -4.502 1.00 90.12 82 GLU A O 1
ATOM 646 N N . CYS A 1 83 ? 10.324 -5.588 -3.127 1.00 87.50 83 CYS A N 1
ATOM 647 C CA . CYS A 1 83 ? 10.508 -4.357 -3.895 1.00 87.50 83 CYS A CA 1
ATOM 648 C C . CYS A 1 83 ? 11.976 -3.910 -3.916 1.00 87.50 83 CYS A C 1
ATOM 650 O O . CYS A 1 83 ? 12.491 -3.571 -4.984 1.00 87.50 83 CYS A O 1
ATOM 652 N N . ILE A 1 84 ? 12.666 -3.928 -2.770 1.00 86.69 84 ILE A N 1
ATOM 653 C CA . ILE A 1 84 ? 14.091 -3.575 -2.667 1.00 86.69 84 ILE A CA 1
ATOM 654 C C . ILE A 1 84 ? 14.947 -4.542 -3.491 1.00 86.69 84 ILE A C 1
ATOM 656 O O . ILE A 1 84 ? 15.758 -4.097 -4.302 1.00 86.69 84 ILE A O 1
ATOM 660 N N . GLU A 1 85 ? 14.734 -5.851 -3.346 1.00 87.69 85 GLU A N 1
ATOM 661 C CA . GLU A 1 85 ? 15.464 -6.889 -4.090 1.00 87.69 85 GLU A CA 1
ATOM 662 C C . GLU A 1 85 ? 15.316 -6.739 -5.608 1.00 87.69 85 GLU A C 1
ATOM 664 O O . GLU A 1 85 ? 16.251 -7.007 -6.362 1.00 87.69 85 GLU A O 1
ATOM 669 N N . ARG A 1 86 ? 14.148 -6.277 -6.066 1.00 84.19 86 ARG A N 1
ATOM 670 C CA . ARG A 1 86 ? 13.855 -6.047 -7.489 1.00 84.19 86 ARG A CA 1
ATOM 671 C C . ARG A 1 86 ? 14.222 -4.640 -7.966 1.00 84.19 86 ARG A C 1
ATOM 673 O O . ARG A 1 86 ? 14.005 -4.330 -9.134 1.00 84.19 86 ARG A O 1
ATOM 680 N N . ASN A 1 87 ? 14.770 -3.791 -7.091 1.00 83.75 87 ASN A N 1
ATOM 681 C CA . ASN A 1 87 ? 15.044 -2.372 -7.348 1.00 83.75 87 ASN A CA 1
ATOM 682 C C . ASN A 1 87 ? 13.792 -1.587 -7.810 1.00 83.75 87 ASN A C 1
ATOM 684 O O . ASN A 1 87 ? 13.877 -0.652 -8.607 1.00 83.75 87 ASN A O 1
ATOM 688 N N . LEU A 1 88 ? 12.623 -1.988 -7.300 1.00 81.44 88 LEU A N 1
ATOM 689 C CA . LEU A 1 88 ? 11.299 -1.421 -7.586 1.00 81.44 88 LEU A CA 1
ATOM 690 C C . LEU A 1 88 ? 10.802 -0.489 -6.484 1.00 81.44 88 LEU A C 1
ATOM 692 O O . LEU A 1 88 ? 9.647 -0.076 -6.518 1.00 81.44 88 LEU A O 1
ATOM 696 N N . SER A 1 89 ? 11.648 -0.161 -5.506 1.00 69.94 89 SER A N 1
ATOM 697 C CA . SER A 1 89 ? 11.293 0.823 -4.489 1.00 69.94 89 SER A CA 1
ATOM 698 C C . SER A 1 89 ? 10.932 2.149 -5.179 1.00 69.94 89 SER A C 1
ATOM 700 O O . SER A 1 89 ? 11.749 2.667 -5.958 1.00 69.94 89 SER A O 1
ATOM 702 N N . PRO A 1 90 ? 9.726 2.696 -4.941 1.00 62.50 90 PRO A N 1
ATOM 703 C CA . PRO A 1 90 ? 9.355 4.009 -5.436 1.00 62.50 90 PRO A CA 1
ATOM 704 C C . PRO A 1 90 ? 10.224 5.035 -4.711 1.00 62.50 90 PRO A C 1
ATOM 706 O O . PRO A 1 90 ? 9.946 5.468 -3.594 1.00 62.50 90 PRO A O 1
ATOM 709 N N . GLY A 1 91 ? 11.353 5.376 -5.332 1.00 52.25 91 GLY A N 1
ATOM 710 C CA . GLY A 1 91 ? 12.269 6.382 -4.817 1.00 52.25 91 GLY A CA 1
ATOM 711 C C . GLY A 1 91 ? 11.560 7.731 -4.773 1.00 52.25 91 GLY A C 1
ATOM 712 O O . GLY A 1 91 ? 11.459 8.394 -5.802 1.00 52.25 91 GLY A O 1
ATOM 713 N N . GLY A 1 92 ? 11.065 8.115 -3.596 1.00 45.41 92 GLY A N 1
ATOM 714 C CA . GLY A 1 92 ? 10.480 9.434 -3.348 1.00 45.41 92 GLY A CA 1
ATOM 715 C C . GLY A 1 92 ? 9.117 9.470 -2.653 1.00 45.41 92 GLY A C 1
ATOM 716 O O . GLY A 1 92 ? 8.423 10.472 -2.797 1.00 45.41 92 GLY A O 1
ATOM 717 N N . SER A 1 93 ? 8.683 8.431 -1.934 1.00 41.16 93 SER A N 1
ATOM 718 C CA . SER A 1 93 ? 7.436 8.504 -1.138 1.00 41.16 93 SER A CA 1
ATOM 719 C C . SER A 1 93 ? 7.570 8.016 0.308 1.00 41.16 93 SER A C 1
ATOM 721 O O . SER A 1 93 ? 6.565 7.661 0.919 1.00 41.16 93 SER A O 1
ATOM 723 N N . ALA A 1 94 ? 8.793 8.031 0.845 1.00 40.16 94 ALA A N 1
ATOM 724 C CA . ALA A 1 94 ? 9.031 8.057 2.288 1.00 40.16 94 ALA A CA 1
ATOM 725 C C . ALA A 1 94 ? 9.123 9.511 2.767 1.00 40.16 94 ALA A C 1
ATOM 727 O O . ALA A 1 94 ? 9.688 10.330 2.001 1.00 40.16 94 ALA A O 1
#

pLDDT: mean 83.91, std 12.11, range [40.16, 95.12]

Sequence (94 aa):
YPLVINHALPHYLTLLDQGLDPELALLDTLLLLMATNGDTNVASRGGEGGLRWLQREAQTLLQKGGIRTPADLDYLRQFDRECIERNLSPGGSA

Secondary structure (DSSP, 8-state):
-HHIIIIIHHHHHHHHHTT--HHHHHHHHHHHHHHH---HHHHHHHHHHHHHHHHHHHHHHHHTT-S-SGGGHHHHHHHHHHHHHTT---TT--